Protein AF-A0A968MJL3-F1 (afdb_monomer)

Secondary structure (DSSP, 8-state):
-----S-----EES--SEEETTS-S-EE-EESSSS-EEESTTEETTEE-HHHH-SEEEEEEEEEE-SS-EEEEEEEEEEEPPPP--EEES--SS--TTSPPEE-EEESTTPEEESTTEETTEE-HHHH-SS----EEE---S-----------

Nearest PDB structures (foldseek):
  6d1p-assembly1_A  TM=4.052E-01  e=3.511E-01  Bacteroides uniformis str. 3978 T3 ii
  6d1p-assembly1_B  TM=4.017E-01  e=3.137E-01  Bacteroides uniformis str. 3978 T3 ii
  6fg9-assembly1_A  TM=3.501E-01  e=4.923E-01  Mus musculus
  5jtw-assembly1_A  TM=4.529E-01  e=4.687E+00  Homo sapiens
  6ffy-assembly1_A-2  TM=3.812E-01  e=2.987E+00  Mus musculus

Structure (mmCIF, N/CA/C/O backbone):
data_AF-A0A968MJL3-F1
#
_entry.id   AF-A0A968MJL3-F1
#
loop_
_atom_site.group_PDB
_atom_site.id
_atom_site.type_symbol
_atom_site.label_atom_id
_atom_site.label_alt_id
_atom_site.label_comp_id
_atom_site.label_asym_id
_atom_site.label_entity_id
_atom_site.label_seq_id
_atom_site.pdbx_PDB_ins_code
_atom_site.Cartn_x
_atom_site.Cartn_y
_atom_site.Cartn_z
_atom_site.occupancy
_atom_site.B_iso_or_equiv
_atom_site.auth_seq_id
_atom_site.auth_comp_id
_atom_site.auth_asym_id
_atom_site.auth_atom_id
_atom_site.pdbx_PDB_model_num
ATOM 1 N N . MET A 1 1 ? 18.983 13.596 -45.731 1.00 39.91 1 MET A N 1
ATOM 2 C CA . MET A 1 1 ? 19.876 13.773 -44.569 1.00 39.91 1 MET A CA 1
ATOM 3 C C . MET A 1 1 ? 18.990 14.261 -43.442 1.00 39.91 1 MET A C 1
ATOM 5 O O . MET A 1 1 ? 18.650 15.434 -43.415 1.00 39.91 1 MET A O 1
ATOM 9 N N . GLU A 1 2 ? 18.450 13.341 -42.647 1.00 46.31 2 GLU A N 1
ATOM 10 C CA . GLU A 1 2 ? 17.462 13.697 -41.628 1.00 46.31 2 GLU A CA 1
ATOM 11 C C . GLU A 1 2 ? 18.188 14.265 -40.410 1.00 46.31 2 GLU A C 1
ATOM 13 O O . GLU A 1 2 ? 19.115 13.656 -39.871 1.00 46.31 2 GLU A O 1
ATOM 18 N N . VAL A 1 3 ? 17.818 15.492 -40.059 1.00 37.88 3 VAL A N 1
ATOM 19 C CA . VAL A 1 3 ? 18.381 16.254 -38.951 1.00 37.88 3 VAL A CA 1
ATOM 20 C C . VAL A 1 3 ? 18.052 15.509 -37.659 1.00 37.88 3 VAL A C 1
ATOM 22 O O . VAL A 1 3 ? 16.910 15.517 -37.210 1.00 37.88 3 VAL A O 1
ATOM 25 N N . ARG A 1 4 ? 19.051 14.858 -37.051 1.00 50.56 4 ARG A N 1
ATOM 26 C CA . ARG A 1 4 ? 18.945 14.376 -35.670 1.00 50.56 4 ARG A CA 1
ATOM 27 C C . ARG A 1 4 ? 18.848 15.613 -34.777 1.00 50.56 4 ARG A C 1
ATOM 29 O O . ARG A 1 4 ? 19.846 16.303 -34.581 1.00 50.56 4 ARG A O 1
ATOM 36 N N . THR A 1 5 ? 17.657 15.933 -34.273 1.00 46.88 5 THR A N 1
ATOM 37 C CA . THR A 1 5 ? 17.513 16.971 -33.247 1.00 46.88 5 THR A CA 1
ATOM 38 C C . THR A 1 5 ? 18.359 16.575 -32.034 1.00 46.88 5 THR A C 1
ATOM 40 O O . THR A 1 5 ? 18.175 15.469 -31.515 1.00 46.88 5 THR A O 1
ATOM 43 N N . PRO A 1 6 ? 19.291 17.423 -31.569 1.00 55.12 6 PRO A N 1
ATOM 44 C CA . PRO A 1 6 ? 20.010 17.153 -30.340 1.00 55.12 6 PRO A CA 1
ATOM 45 C C . PRO A 1 6 ? 19.015 17.342 -29.194 1.00 55.12 6 PRO A C 1
ATOM 47 O O . PRO A 1 6 ? 18.289 18.333 -29.181 1.00 55.12 6 PRO A O 1
ATOM 50 N N . ASN A 1 7 ? 19.005 16.415 -28.236 1.00 48.69 7 ASN A N 1
ATOM 51 C CA . ASN A 1 7 ? 18.228 16.480 -26.994 1.00 48.69 7 ASN A CA 1
ATOM 52 C C . ASN A 1 7 ? 16.803 15.892 -27.023 1.00 48.69 7 ASN A C 1
ATOM 54 O O . ASN A 1 7 ? 15.852 16.527 -26.572 1.00 48.69 7 ASN A O 1
ATOM 58 N N . GLN A 1 8 ? 16.652 14.641 -27.465 1.00 53.59 8 GLN A N 1
ATOM 59 C CA . GLN A 1 8 ? 15.548 13.825 -26.957 1.00 53.59 8 GLN A CA 1
ATOM 60 C C . GLN A 1 8 ? 16.018 13.131 -25.676 1.00 53.59 8 GLN A C 1
ATOM 62 O O . GLN A 1 8 ? 16.690 12.102 -25.720 1.00 53.59 8 GLN A O 1
ATOM 67 N N . SER A 1 9 ? 15.729 13.747 -24.530 1.00 61.59 9 SER A N 1
ATOM 68 C CA . SER A 1 9 ? 16.021 13.175 -23.217 1.00 61.59 9 SER A CA 1
ATOM 69 C C . SER A 1 9 ? 15.324 11.825 -23.096 1.00 61.59 9 SER A C 1
ATOM 71 O O . SER A 1 9 ? 14.103 11.739 -23.212 1.00 61.59 9 SER A O 1
ATOM 73 N N . VAL A 1 10 ? 16.088 10.760 -22.871 1.00 66.81 10 VAL A N 1
ATOM 74 C CA . VAL A 1 10 ? 15.499 9.448 -22.608 1.00 66.81 10 VAL A CA 1
ATOM 75 C C . VAL A 1 10 ? 14.804 9.528 -21.248 1.00 66.81 10 VAL A C 1
ATOM 77 O O . VAL A 1 10 ? 15.448 9.788 -20.232 1.00 66.81 10 VAL A O 1
ATOM 80 N N . SER A 1 11 ? 13.489 9.328 -21.228 1.00 72.75 11 SER A N 1
ATOM 81 C CA . SER A 1 11 ? 12.661 9.259 -20.021 1.00 72.75 11 SER A CA 1
ATOM 82 C C . SER A 1 11 ? 11.962 7.906 -19.941 1.00 72.75 11 SER A C 1
ATOM 84 O O . SER A 1 11 ? 11.623 7.303 -20.960 1.00 72.75 11 SER A O 1
ATOM 86 N N . ILE A 1 12 ? 11.765 7.417 -18.715 1.00 80.50 12 ILE A N 1
ATOM 87 C CA . ILE A 1 12 ? 10.821 6.331 -18.436 1.00 80.50 12 ILE A CA 1
ATOM 88 C C . ILE A 1 12 ? 9.525 7.008 -18.005 1.00 80.50 12 ILE A C 1
ATOM 90 O O . ILE A 1 12 ? 9.498 7.613 -16.933 1.00 80.50 12 ILE A O 1
ATOM 94 N N . ASP A 1 13 ? 8.467 6.894 -18.797 1.00 81.81 13 ASP A N 1
ATOM 95 C CA . ASP A 1 13 ? 7.189 7.557 -18.545 1.00 81.81 13 ASP A CA 1
ATOM 96 C C . ASP A 1 13 ? 6.136 6.576 -18.017 1.00 81.81 13 ASP A C 1
ATOM 98 O O . ASP A 1 13 ? 6.221 5.365 -18.220 1.00 81.81 13 ASP A O 1
ATOM 102 N N . ASN A 1 14 ? 5.141 7.100 -17.290 1.00 79.69 14 ASN A N 1
ATOM 103 C CA . ASN A 1 14 ? 4.075 6.320 -16.637 1.00 79.69 14 ASN A CA 1
ATOM 104 C C . ASN A 1 14 ? 4.547 5.292 -15.590 1.00 79.69 14 ASN A C 1
ATOM 106 O O . ASN A 1 14 ? 3.801 4.386 -15.219 1.00 79.69 14 ASN A O 1
ATOM 110 N N . LEU A 1 15 ? 5.760 5.466 -15.058 1.00 84.25 15 LEU A N 1
ATOM 111 C CA . LEU A 1 15 ? 6.229 4.763 -13.868 1.00 84.25 15 LEU A CA 1
ATOM 112 C C . LEU A 1 15 ? 5.981 5.632 -12.628 1.00 84.25 15 LEU A C 1
ATOM 114 O O . LEU A 1 15 ? 6.585 6.698 -12.470 1.00 84.25 15 LEU A O 1
ATOM 118 N N . ALA A 1 16 ? 5.069 5.207 -11.756 1.00 83.56 16 ALA A N 1
ATOM 119 C CA . ALA A 1 16 ? 4.807 5.891 -10.496 1.00 83.56 16 ALA A CA 1
ATOM 120 C C . ALA A 1 16 ? 5.946 5.632 -9.499 1.00 83.56 16 ALA A C 1
ATOM 122 O O . ALA A 1 16 ? 6.583 4.580 -9.520 1.00 83.56 16 ALA A O 1
ATOM 123 N N . ALA A 1 17 ? 6.184 6.588 -8.599 1.00 84.50 17 ALA A N 1
ATOM 124 C CA . ALA A 1 17 ? 7.212 6.451 -7.567 1.00 84.50 17 ALA A CA 1
ATOM 125 C C . ALA A 1 17 ? 6.859 5.388 -6.509 1.00 84.50 17 ALA A C 1
ATOM 127 O O . ALA A 1 17 ? 7.758 4.856 -5.859 1.00 84.50 17 ALA A O 1
ATOM 128 N N . THR A 1 18 ? 5.568 5.067 -6.348 1.00 86.06 18 THR A N 1
ATOM 129 C CA . THR A 1 18 ? 5.080 4.161 -5.302 1.00 86.06 18 THR A CA 1
ATOM 130 C C . THR A 1 18 ? 3.962 3.256 -5.814 1.00 86.06 18 THR A C 1
ATOM 132 O O . THR A 1 18 ? 3.017 3.741 -6.436 1.00 86.06 18 THR A O 1
ATOM 135 N N . TYR A 1 19 ? 4.029 1.965 -5.476 1.00 88.00 19 TYR A N 1
ATOM 136 C CA . TYR A 1 19 ? 2.970 0.978 -5.713 1.00 88.00 19 TYR A CA 1
ATOM 137 C C . TYR A 1 19 ? 2.668 0.162 -4.458 1.00 88.00 19 TYR A C 1
ATOM 139 O O . TYR A 1 19 ? 3.563 -0.140 -3.674 1.00 88.00 19 TYR A O 1
ATOM 147 N N . CYS A 1 20 ? 1.416 -0.256 -4.292 1.00 86.88 20 CYS A N 1
ATOM 148 C CA . CYS A 1 20 ? 1.071 -1.293 -3.321 1.00 86.88 20 CYS A CA 1
ATOM 149 C C . CYS A 1 20 ? 1.498 -2.665 -3.857 1.00 86.88 20 CYS A C 1
ATOM 151 O O . CYS A 1 20 ? 1.355 -2.930 -5.049 1.00 86.88 20 CYS A O 1
ATOM 153 N N . ILE A 1 21 ? 1.937 -3.569 -2.981 1.00 86.06 21 ILE A N 1
ATOM 154 C CA . ILE A 1 21 ? 2.288 -4.949 -3.362 1.00 86.06 21 ILE A CA 1
ATOM 155 C C . ILE A 1 21 ? 1.115 -5.723 -3.991 1.00 86.06 21 ILE A C 1
ATOM 157 O O . ILE A 1 21 ? 1.332 -6.633 -4.784 1.00 86.06 21 ILE A O 1
ATOM 161 N N . SER A 1 22 ? -0.124 -5.340 -3.664 1.00 82.19 22 SER A N 1
ATOM 162 C CA . SER A 1 22 ? -1.362 -5.894 -4.227 1.00 82.19 22 SER A CA 1
ATOM 163 C C . SER A 1 22 ? -1.907 -5.113 -5.428 1.00 82.19 22 SER A C 1
ATOM 165 O O . SER A 1 22 ? -3.017 -5.392 -5.881 1.00 82.19 22 SER A O 1
ATOM 167 N N . ALA A 1 23 ? -1.182 -4.108 -5.929 1.00 80.06 23 ALA A N 1
ATOM 168 C CA . ALA A 1 23 ? -1.622 -3.370 -7.106 1.00 80.06 23 ALA A CA 1
ATOM 169 C C . ALA A 1 23 ? -1.619 -4.289 -8.345 1.00 80.06 23 ALA A C 1
ATOM 171 O O . ALA A 1 23 ? -0.764 -5.172 -8.454 1.00 80.06 23 ALA A O 1
ATOM 172 N N . PRO A 1 24 ? -2.560 -4.099 -9.286 1.00 73.19 24 PRO A N 1
ATOM 173 C CA . PRO A 1 24 ? -2.632 -4.924 -10.485 1.00 73.19 24 PRO A CA 1
ATOM 174 C C . PRO A 1 24 ? -1.329 -4.844 -11.295 1.00 73.19 24 PRO A C 1
ATOM 176 O O . PRO A 1 24 ? -0.770 -3.769 -11.506 1.00 73.19 24 PRO A O 1
ATOM 179 N N . ALA A 1 25 ? -0.874 -6.005 -11.774 1.00 59.78 25 ALA A N 1
ATOM 180 C CA . ALA A 1 25 ? 0.455 -6.263 -12.344 1.00 59.78 25 ALA A CA 1
ATOM 181 C C . ALA A 1 25 ? 0.781 -5.558 -13.679 1.00 59.78 25 ALA A C 1
ATOM 183 O O . ALA A 1 25 ? 1.841 -5.788 -14.260 1.00 59.78 25 ALA A O 1
ATOM 184 N N . PHE A 1 26 ? -0.125 -4.731 -14.203 1.00 61.75 26 PHE A N 1
ATOM 185 C CA . PHE A 1 26 ? -0.056 -4.229 -15.573 1.00 61.75 26 PHE A CA 1
ATOM 186 C C . PHE A 1 26 ? -0.088 -2.711 -15.619 1.00 61.75 26 PHE A C 1
ATOM 188 O O . PHE A 1 26 ? -0.993 -2.104 -16.188 1.00 61.75 26 PHE A O 1
ATOM 195 N N . VAL A 1 27 ? 0.944 -2.085 -15.065 1.00 63.19 27 VAL A N 1
ATOM 196 C CA . VAL A 1 27 ? 1.235 -0.702 -15.434 1.00 63.19 27 VAL A CA 1
ATOM 197 C C . VAL A 1 27 ? 2.072 -0.737 -16.699 1.00 63.19 27 VAL A C 1
ATOM 199 O O . VAL A 1 27 ? 3.192 -1.245 -16.694 1.00 63.19 27 VAL A O 1
ATOM 202 N N . ARG A 1 28 ? 1.490 -0.254 -17.797 1.00 67.25 28 ARG A N 1
ATOM 203 C CA . ARG A 1 28 ? 2.171 -0.139 -19.084 1.00 67.25 28 ARG A CA 1
ATOM 204 C C . ARG A 1 28 ? 2.989 1.145 -19.072 1.00 67.25 28 ARG A C 1
ATOM 206 O O . ARG A 1 28 ? 2.432 2.236 -19.176 1.00 67.25 28 ARG A O 1
ATOM 213 N N . TYR A 1 29 ? 4.296 1.010 -18.925 1.00 70.31 29 TYR A N 1
ATOM 214 C CA . TYR A 1 29 ? 5.225 2.118 -19.118 1.00 70.31 29 TYR A CA 1
ATOM 215 C C . TYR A 1 29 ? 5.814 2.057 -20.522 1.00 70.31 29 TYR A C 1
ATOM 217 O O . TYR A 1 29 ? 5.711 1.059 -21.238 1.00 70.31 29 TYR A O 1
ATOM 225 N N . TRP A 1 30 ? 6.395 3.169 -20.938 1.00 69.44 30 TRP A N 1
ATOM 226 C CA . TRP A 1 30 ? 7.065 3.297 -22.220 1.00 69.44 30 TRP A CA 1
ATOM 227 C C . TRP A 1 30 ? 8.259 4.231 -22.052 1.00 69.44 30 TRP A C 1
ATOM 229 O O . TRP A 1 30 ? 8.347 4.980 -21.075 1.00 69.44 30 TRP A O 1
ATOM 239 N N . ALA A 1 31 ? 9.211 4.122 -22.969 1.00 70.00 31 ALA A N 1
ATOM 240 C CA . ALA A 1 31 ? 10.350 5.017 -23.040 1.00 70.00 31 ALA A CA 1
ATOM 241 C C . ALA A 1 31 ? 10.185 5.943 -24.241 1.00 70.00 31 ALA A C 1
ATOM 243 O O . ALA A 1 31 ? 9.655 5.529 -25.274 1.00 70.00 31 ALA A O 1
ATOM 244 N N . ALA A 1 32 ? 10.685 7.171 -24.120 1.00 66.94 32 ALA A N 1
ATOM 245 C CA . ALA A 1 32 ? 10.642 8.153 -25.203 1.00 66.94 32 ALA A CA 1
ATOM 246 C C . ALA A 1 32 ? 11.382 7.700 -26.482 1.00 66.94 32 ALA A C 1
ATOM 248 O O . ALA A 1 32 ? 11.080 8.194 -27.566 1.00 66.94 32 ALA A O 1
ATOM 249 N N . LEU A 1 33 ? 12.326 6.757 -26.364 1.00 71.50 33 LEU A N 1
ATOM 250 C CA . LEU A 1 33 ? 12.994 6.100 -27.490 1.00 71.50 33 LEU A CA 1
ATOM 251 C C . LEU A 1 33 ? 12.411 4.697 -27.698 1.00 71.50 33 LEU A C 1
ATOM 253 O O . LEU A 1 33 ? 12.254 3.954 -26.734 1.00 71.50 33 LEU A O 1
ATOM 257 N N . ALA A 1 34 ? 12.121 4.315 -28.942 1.00 69.25 34 ALA A N 1
ATOM 258 C CA . ALA A 1 34 ? 11.685 2.960 -29.280 1.00 69.25 34 ALA A CA 1
ATOM 259 C C . ALA A 1 34 ? 12.895 2.034 -29.495 1.00 69.25 34 ALA A C 1
ATOM 261 O O . ALA A 1 34 ? 13.887 2.460 -30.073 1.00 69.25 34 ALA A O 1
ATOM 262 N N . GLY A 1 35 ? 12.800 0.767 -29.076 1.00 74.12 35 GLY A N 1
ATOM 263 C CA . GLY A 1 35 ? 13.810 -0.268 -29.361 1.00 74.12 35 GLY A CA 1
ATOM 264 C C . GLY A 1 35 ? 14.745 -0.635 -28.205 1.00 74.12 35 GLY A C 1
ATOM 265 O O . GLY A 1 35 ? 15.509 -1.585 -28.336 1.00 74.12 35 GLY A O 1
ATOM 266 N N . GLY A 1 36 ? 14.679 0.061 -27.068 1.00 82.31 36 GLY A N 1
ATOM 267 C CA . GLY A 1 36 ? 15.420 -0.328 -25.869 1.00 82.31 36 GLY A CA 1
ATOM 268 C C . GLY A 1 36 ? 14.659 -1.322 -24.998 1.00 82.31 36 GLY A C 1
ATOM 269 O O . GLY A 1 36 ? 13.485 -1.624 -25.225 1.00 82.31 36 GLY A O 1
ATOM 270 N N . THR A 1 37 ? 15.340 -1.830 -23.978 1.00 86.62 37 THR A N 1
ATOM 271 C CA . THR A 1 37 ? 14.832 -2.871 -23.085 1.00 86.62 37 THR A CA 1
ATOM 272 C C . THR A 1 37 ? 14.742 -2.372 -21.650 1.00 86.62 37 THR A C 1
ATOM 274 O O . THR A 1 37 ? 15.615 -1.655 -21.155 1.00 86.62 37 THR A O 1
ATOM 277 N N . PHE A 1 38 ? 13.663 -2.756 -20.968 1.00 89.69 38 PHE A N 1
ATOM 278 C CA . PHE A 1 38 ? 13.508 -2.525 -19.539 1.00 89.69 38 PHE A CA 1
ATOM 279 C C . PHE A 1 38 ? 14.045 -3.708 -18.738 1.00 89.69 38 PHE A C 1
ATOM 281 O O . PHE A 1 38 ? 13.866 -4.866 -19.111 1.00 89.69 38 PHE A O 1
ATOM 288 N N . SER A 1 39 ? 14.682 -3.416 -17.607 1.00 90.31 39 SER A N 1
ATOM 289 C CA . SER A 1 39 ? 15.182 -4.420 -16.672 1.00 90.31 39 SER A CA 1
ATOM 290 C C . SER A 1 39 ? 15.028 -3.964 -15.222 1.00 90.31 39 SER A C 1
ATOM 292 O O . SER A 1 39 ? 15.002 -2.771 -14.917 1.00 90.31 39 SER A O 1
ATOM 294 N N . GLY A 1 40 ? 14.916 -4.927 -14.310 1.00 91.12 40 GLY A N 1
ATOM 295 C CA . GLY A 1 40 ? 14.780 -4.682 -12.877 1.00 91.12 40 GLY A CA 1
ATOM 296 C C . GLY A 1 40 ? 13.840 -5.683 -12.199 1.00 91.12 40 GLY A C 1
ATOM 297 O O . GLY A 1 40 ? 13.185 -6.476 -12.880 1.00 91.12 40 GLY A O 1
ATOM 298 N N . PRO A 1 41 ? 13.761 -5.665 -10.859 1.00 92.50 41 PRO A N 1
ATOM 299 C CA . PRO A 1 41 ? 12.812 -6.490 -10.116 1.00 92.50 41 PRO A CA 1
ATOM 300 C C . PRO A 1 41 ? 11.374 -6.235 -10.579 1.00 92.50 41 PRO 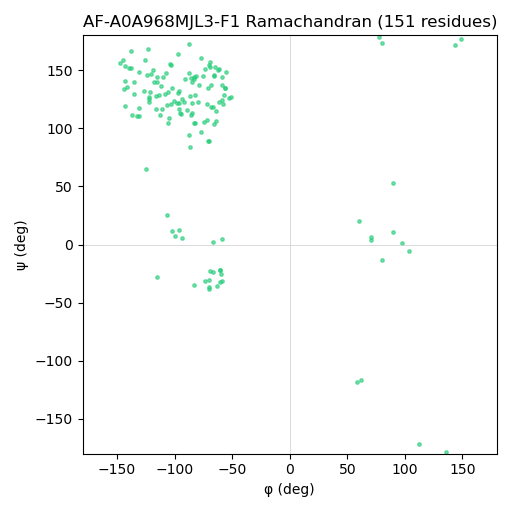A C 1
ATOM 302 O O . PRO A 1 41 ? 10.975 -5.088 -10.761 1.00 92.50 41 PRO A O 1
ATOM 305 N N . GLY A 1 42 ? 10.598 -7.299 -10.793 1.00 88.75 42 GLY A N 1
ATOM 306 C CA . GLY A 1 42 ? 9.199 -7.204 -11.227 1.00 88.75 42 GLY A CA 1
ATOM 307 C C . GLY A 1 42 ? 8.972 -6.729 -12.665 1.00 88.75 42 GLY A C 1
ATOM 308 O O . GLY A 1 42 ? 7.819 -6.582 -13.059 1.00 88.75 42 GLY A O 1
ATOM 309 N N . VAL A 1 43 ? 10.019 -6.504 -13.464 1.00 90.56 43 VAL A N 1
ATOM 310 C CA . VAL A 1 43 ? 9.894 -6.108 -14.875 1.00 90.56 43 VAL A CA 1
ATOM 311 C C . VAL A 1 43 ? 9.667 -7.329 -15.762 1.00 90.56 43 VAL A C 1
ATOM 313 O O . VAL A 1 43 ? 10.437 -8.284 -15.726 1.00 90.56 43 VAL A O 1
ATOM 316 N N . SER A 1 44 ? 8.631 -7.281 -16.598 1.00 88.62 44 SER A N 1
ATOM 317 C CA . SER A 1 44 ? 8.393 -8.244 -17.674 1.00 88.62 44 SER A CA 1
ATOM 318 C C . SER A 1 44 ? 7.956 -7.488 -18.927 1.00 88.62 44 SER A C 1
ATOM 320 O O . SER A 1 44 ? 6.892 -6.870 -18.944 1.00 88.62 44 SER A O 1
ATOM 322 N N . GLY A 1 45 ? 8.803 -7.470 -19.961 1.00 85.12 45 GLY A N 1
ATOM 323 C CA . GLY A 1 45 ? 8.586 -6.638 -21.147 1.00 85.12 45 GLY A CA 1
ATOM 324 C C . GLY A 1 45 ? 8.489 -5.153 -20.782 1.00 85.12 45 GLY A C 1
ATOM 325 O O . GLY A 1 45 ? 9.424 -4.591 -20.221 1.00 85.12 45 GLY A O 1
ATOM 326 N N . ASN A 1 46 ? 7.332 -4.544 -21.059 1.00 83.50 46 ASN A N 1
ATOM 327 C CA . ASN A 1 46 ? 7.032 -3.141 -20.739 1.00 83.50 46 ASN A CA 1
ATOM 328 C C . ASN A 1 46 ? 6.054 -3.014 -19.553 1.00 83.50 46 ASN A C 1
ATOM 330 O O . ASN A 1 46 ? 5.292 -2.048 -19.455 1.00 83.50 46 ASN A O 1
ATOM 334 N N . ASN A 1 47 ? 6.025 -4.028 -18.684 1.00 85.62 47 ASN A N 1
ATOM 335 C CA . ASN A 1 47 ? 5.119 -4.131 -17.546 1.00 85.62 47 ASN A CA 1
ATOM 336 C C . ASN A 1 47 ? 5.894 -4.319 -16.239 1.00 85.62 47 ASN A C 1
ATOM 338 O O . ASN A 1 47 ? 6.963 -4.929 -16.211 1.00 85.62 47 ASN A O 1
ATOM 342 N N . PHE A 1 48 ? 5.376 -3.758 -15.148 1.00 88.94 48 PHE A N 1
ATOM 343 C CA . PHE A 1 48 ? 5.982 -3.833 -13.819 1.00 88.94 48 PHE A CA 1
ATOM 344 C C . PHE A 1 48 ? 4.951 -4.457 -12.907 1.00 88.94 48 PHE A C 1
ATOM 346 O O . PHE A 1 48 ? 3.841 -3.941 -12.773 1.00 88.94 48 PHE A O 1
ATOM 353 N N . ASN A 1 49 ? 5.344 -5.565 -12.296 1.00 90.31 49 ASN A N 1
ATOM 354 C CA . ASN A 1 49 ? 4.559 -6.289 -11.330 1.00 90.31 49 ASN A CA 1
ATOM 355 C C . ASN A 1 49 ? 5.136 -6.050 -9.920 1.00 90.31 49 ASN A C 1
ATOM 357 O O . ASN A 1 49 ? 6.157 -6.653 -9.566 1.00 90.31 49 ASN A O 1
ATOM 361 N N . PRO A 1 50 ? 4.472 -5.217 -9.092 1.00 90.06 50 PRO A N 1
ATOM 362 C CA . PRO A 1 50 ? 4.898 -4.943 -7.722 1.00 90.06 50 PRO A CA 1
ATOM 363 C C . PRO A 1 50 ? 4.978 -6.203 -6.852 1.00 90.06 50 PRO A C 1
ATOM 365 O O . PRO A 1 50 ? 5.835 -6.283 -5.974 1.00 90.06 50 PRO A O 1
ATOM 368 N N . SER A 1 51 ? 4.124 -7.205 -7.103 1.00 89.25 51 SER A N 1
ATOM 369 C CA . SER A 1 51 ? 4.115 -8.446 -6.322 1.00 89.25 51 SER A CA 1
ATOM 370 C C . SER A 1 51 ? 5.354 -9.303 -6.583 1.00 89.25 51 SER A C 1
ATOM 372 O O . SER A 1 51 ? 5.806 -10.009 -5.689 1.00 89.25 51 SER A O 1
ATOM 374 N N . VAL A 1 52 ? 5.911 -9.231 -7.797 1.00 91.00 52 VAL A N 1
ATOM 375 C CA . VAL A 1 52 ? 7.146 -9.935 -8.181 1.00 91.00 52 VAL A CA 1
ATOM 376 C C . VAL A 1 52 ? 8.382 -9.149 -7.747 1.00 91.00 52 VAL A C 1
ATOM 378 O O . VAL A 1 52 ? 9.375 -9.754 -7.358 1.00 91.00 52 VAL A O 1
ATOM 381 N N . ALA A 1 53 ? 8.330 -7.813 -7.779 1.00 90.44 53 ALA A N 1
ATOM 382 C CA . ALA A 1 53 ? 9.407 -6.975 -7.252 1.00 90.44 53 ALA A CA 1
ATOM 383 C C . ALA A 1 53 ? 9.592 -7.160 -5.733 1.00 90.44 53 ALA A C 1
ATOM 385 O O . ALA A 1 53 ? 10.719 -7.151 -5.245 1.00 90.44 53 ALA A O 1
ATOM 386 N N . GLY A 1 54 ? 8.497 -7.374 -4.993 1.00 89.06 54 GLY A N 1
ATOM 387 C CA . GLY A 1 54 ? 8.511 -7.527 -3.537 1.00 89.06 54 GLY A CA 1
ATOM 388 C C . GLY A 1 54 ? 8.590 -6.185 -2.804 1.00 89.06 54 GLY A C 1
ATOM 389 O O . GLY A 1 54 ? 8.738 -5.138 -3.425 1.00 89.06 54 GLY A O 1
ATOM 390 N N . LEU A 1 55 ? 8.465 -6.196 -1.473 1.00 89.12 55 LEU A N 1
ATOM 391 C CA . LEU A 1 55 ? 8.475 -4.972 -0.659 1.00 89.12 55 LEU A CA 1
ATOM 392 C C . LEU A 1 55 ? 9.834 -4.261 -0.694 1.00 89.12 55 LEU A C 1
ATOM 394 O O . LEU A 1 55 ? 10.879 -4.906 -0.682 1.00 89.12 55 LEU A O 1
ATOM 398 N N . GLY A 1 56 ? 9.804 -2.930 -0.652 1.00 89.38 56 GLY A N 1
ATOM 399 C CA . GLY A 1 56 ? 10.998 -2.089 -0.597 1.00 89.38 56 GLY A CA 1
ATOM 400 C C . GLY A 1 56 ? 11.224 -1.269 -1.863 1.00 89.38 56 GLY A C 1
ATOM 401 O O . GLY A 1 56 ? 10.360 -1.172 -2.734 1.00 89.38 56 GLY A O 1
ATOM 402 N N . THR A 1 57 ? 12.387 -0.626 -1.931 1.00 91.69 57 THR A N 1
ATOM 403 C CA . THR A 1 57 ? 12.759 0.253 -3.043 1.00 91.69 57 THR A CA 1
ATOM 404 C C . THR A 1 57 ? 13.550 -0.518 -4.090 1.00 91.69 57 THR A C 1
ATOM 406 O O . THR A 1 57 ? 14.596 -1.091 -3.793 1.00 91.69 57 THR A O 1
ATOM 409 N N . HIS A 1 58 ? 13.081 -0.464 -5.332 1.00 92.00 58 HIS A N 1
ATOM 410 C CA . HIS A 1 58 ? 13.660 -1.131 -6.492 1.00 92.00 58 HIS A CA 1
ATOM 411 C C . HIS A 1 58 ? 14.088 -0.116 -7.542 1.00 92.00 58 HIS A C 1
ATOM 413 O O . HIS A 1 58 ? 13.497 0.955 -7.674 1.00 92.00 58 HIS A O 1
ATOM 419 N N . ILE A 1 59 ? 15.120 -0.462 -8.308 1.00 92.50 59 ILE A N 1
ATOM 420 C CA . ILE A 1 59 ? 15.607 0.359 -9.416 1.00 92.50 59 ILE A CA 1
ATOM 421 C C . ILE A 1 59 ? 15.206 -0.314 -10.723 1.00 92.50 59 ILE A C 1
ATOM 423 O O . ILE A 1 59 ? 15.629 -1.437 -11.003 1.00 92.50 59 ILE A O 1
ATOM 427 N N . ILE A 1 60 ? 14.430 0.406 -11.527 1.00 90.62 60 ILE A N 1
ATOM 428 C CA . ILE A 1 60 ? 14.055 0.026 -12.886 1.00 90.62 60 ILE A CA 1
ATOM 429 C C . ILE A 1 60 ? 15.001 0.732 -13.846 1.00 90.62 60 ILE A C 1
ATOM 431 O O . ILE A 1 60 ? 15.223 1.936 -13.723 1.00 90.62 60 ILE A O 1
ATOM 435 N N . ARG A 1 61 ? 15.579 -0.016 -14.783 1.00 90.56 61 ARG A N 1
ATOM 436 C CA . ARG A 1 61 ? 16.525 0.482 -15.784 1.00 90.56 61 ARG A CA 1
ATOM 437 C C . ARG A 1 61 ? 15.931 0.347 -17.176 1.00 90.56 61 ARG A C 1
ATOM 439 O O . ARG A 1 61 ? 15.252 -0.634 -17.462 1.00 90.56 61 ARG A O 1
ATOM 446 N N . TYR A 1 62 ? 16.226 1.31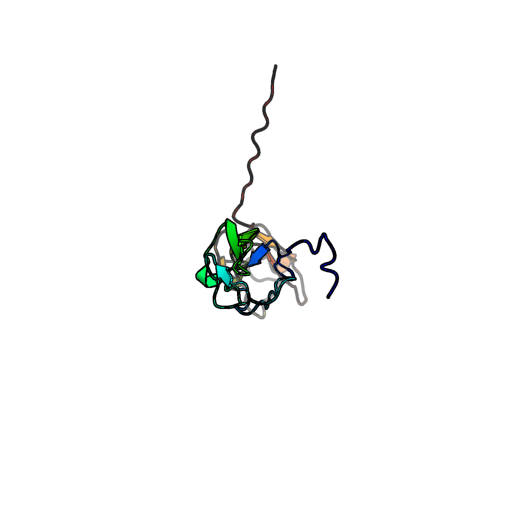3 -18.029 1.00 88.19 62 TYR A N 1
ATOM 447 C CA . TYR A 1 62 ? 15.959 1.256 -19.457 1.00 88.19 62 TYR A CA 1
ATOM 448 C C . TYR A 1 62 ? 17.272 1.446 -20.206 1.00 88.19 62 TYR A C 1
ATOM 450 O O . TYR A 1 62 ? 17.983 2.420 -19.947 1.00 88.19 62 TYR A O 1
ATOM 458 N N . THR A 1 63 ? 17.580 0.524 -21.113 1.00 87.75 63 THR A N 1
ATOM 459 C CA . THR A 1 63 ? 18.805 0.537 -21.915 1.00 87.75 63 THR A CA 1
ATOM 460 C C . THR A 1 63 ? 18.446 0.554 -23.392 1.00 87.75 63 THR A C 1
ATOM 462 O O . THR A 1 63 ? 17.713 -0.308 -23.867 1.00 87.75 63 THR A O 1
ATOM 465 N N . TYR A 1 64 ? 18.970 1.536 -24.115 1.00 86.44 64 TYR A N 1
ATOM 466 C CA . TYR A 1 64 ? 18.810 1.698 -25.554 1.00 86.44 64 TYR A CA 1
ATOM 467 C C . TYR A 1 64 ? 20.185 1.701 -26.218 1.00 86.44 64 TYR A C 1
ATOM 469 O O . TYR A 1 64 ? 21.075 2.423 -25.770 1.00 86.44 64 TYR A O 1
ATOM 477 N N . ASP A 1 65 ? 20.343 0.902 -27.269 1.00 86.00 65 ASP A N 1
ATOM 478 C CA . ASP A 1 65 ? 21.567 0.795 -28.059 1.00 86.00 65 ASP A CA 1
ATOM 479 C C . ASP A 1 65 ? 21.206 0.918 -29.545 1.00 86.00 65 ASP A C 1
ATOM 481 O O . ASP A 1 65 ? 20.444 0.101 -30.064 1.00 86.00 65 ASP A O 1
ATOM 485 N N . ASP A 1 66 ? 21.712 1.956 -30.217 1.00 81.12 66 ASP A N 1
ATOM 486 C CA . ASP A 1 66 ? 21.541 2.151 -31.666 1.00 81.12 66 ASP A CA 1
ATOM 487 C C . ASP A 1 66 ? 22.733 1.626 -32.491 1.00 81.12 66 ASP A C 1
ATOM 489 O O . ASP A 1 66 ? 22.859 1.942 -33.676 1.00 81.12 66 ASP A O 1
ATOM 493 N N . GLY A 1 67 ? 23.624 0.851 -31.862 1.00 81.31 67 GLY A N 1
ATOM 494 C CA . GLY A 1 67 ? 24.872 0.346 -32.433 1.00 81.31 67 GLY A CA 1
ATOM 495 C C . GLY A 1 67 ? 26.010 1.370 -32.437 1.00 81.31 67 GLY A C 1
ATOM 496 O O . GLY A 1 67 ? 27.164 0.992 -32.625 1.00 81.31 67 GLY A O 1
ATOM 497 N N . ASN A 1 68 ? 25.711 2.652 -32.204 1.00 79.19 68 ASN A N 1
ATOM 498 C CA . ASN A 1 68 ? 26.701 3.727 -32.114 1.00 79.19 68 ASN A CA 1
ATOM 499 C C . ASN A 1 68 ? 26.751 4.354 -30.714 1.00 79.19 68 ASN A C 1
ATOM 501 O O . ASN A 1 68 ? 27.788 4.880 -3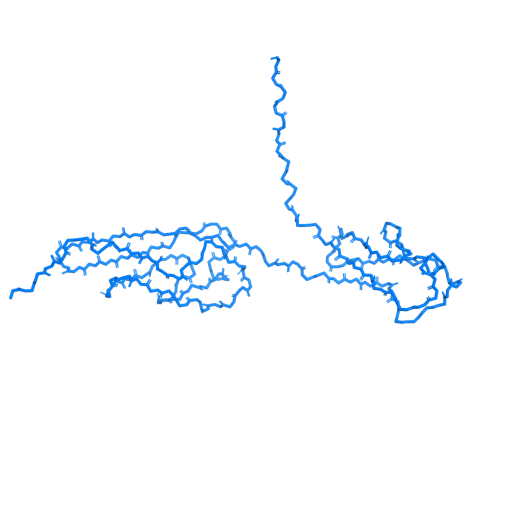0.311 1.00 79.19 68 ASN A O 1
ATOM 505 N N . CYS A 1 69 ? 25.642 4.327 -29.974 1.00 80.00 69 CYS A N 1
ATOM 506 C CA . CYS A 1 69 ? 25.517 4.938 -28.663 1.00 80.00 69 CYS A CA 1
ATOM 507 C C . CYS A 1 69 ? 24.651 4.088 -27.728 1.00 80.00 69 CYS A C 1
ATOM 509 O O . CYS A 1 69 ? 23.454 3.900 -27.954 1.00 80.00 69 CYS A O 1
ATOM 511 N N . LEU A 1 70 ? 25.259 3.650 -26.624 1.00 85.50 70 LEU A N 1
ATOM 512 C CA . LEU A 1 70 ? 24.565 2.993 -25.524 1.00 85.50 70 LEU A CA 1
ATOM 513 C C . LEU A 1 70 ? 24.083 4.041 -24.517 1.00 85.50 70 LEU A C 1
ATOM 515 O O . LEU A 1 70 ? 24.884 4.700 -23.854 1.00 85.50 70 LEU A O 1
ATOM 519 N N . THR A 1 71 ? 22.769 4.158 -24.356 1.00 84.81 71 THR A N 1
ATOM 520 C CA . THR A 1 71 ? 22.140 5.030 -23.360 1.00 84.81 71 THR A CA 1
ATOM 521 C C . THR A 1 71 ? 21.426 4.196 -22.310 1.00 84.81 71 THR A C 1
ATOM 523 O O . THR A 1 71 ? 20.616 3.331 -22.635 1.00 84.81 71 THR A O 1
ATOM 526 N N . THR A 1 72 ? 21.698 4.464 -21.033 1.00 87.56 72 THR A N 1
ATOM 527 C CA . THR A 1 72 ? 20.99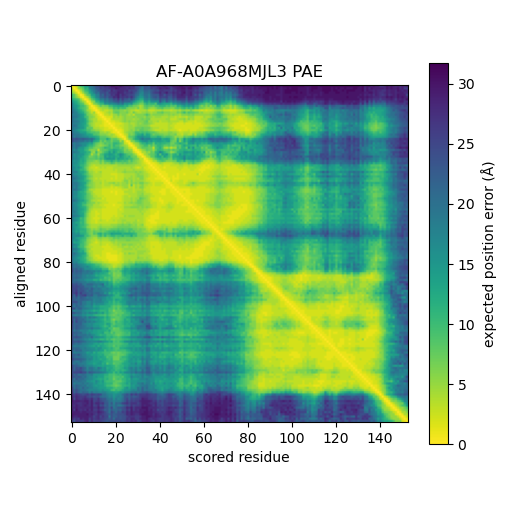0 3.830 -19.915 1.00 87.56 72 THR A CA 1
ATOM 528 C C . THR A 1 72 ? 20.437 4.886 -18.972 1.00 87.56 72 THR A C 1
ATOM 530 O O . THR A 1 72 ? 21.159 5.784 -18.548 1.00 87.56 72 THR A O 1
ATOM 533 N N . ILE A 1 73 ? 19.165 4.743 -18.609 1.00 88.12 73 ILE A N 1
ATOM 534 C CA . ILE A 1 73 ? 18.502 5.558 -17.588 1.00 88.12 73 ILE A CA 1
ATOM 535 C C . ILE A 1 73 ? 17.880 4.666 -16.525 1.00 88.12 73 ILE A C 1
ATOM 537 O O . ILE A 1 73 ? 17.599 3.489 -16.760 1.00 88.12 73 ILE A O 1
ATOM 541 N N . SER A 1 74 ? 17.644 5.227 -15.345 1.00 89.56 74 SER A N 1
ATOM 542 C CA . SER A 1 74 ? 17.030 4.504 -14.241 1.00 89.56 74 SER A CA 1
ATOM 543 C C . SER A 1 74 ? 15.988 5.343 -13.513 1.00 89.56 74 SER A C 1
ATOM 545 O O . SER A 1 74 ? 16.052 6.571 -13.482 1.00 89.56 74 SER A O 1
ATOM 547 N N . ARG A 1 75 ? 15.009 4.662 -12.917 1.00 88.19 75 ARG A N 1
ATOM 548 C CA . ARG A 1 75 ? 14.025 5.245 -12.004 1.00 88.19 75 ARG A CA 1
ATOM 549 C C . ARG A 1 75 ? 13.854 4.352 -10.785 1.00 88.19 75 ARG A C 1
ATOM 551 O O . ARG A 1 75 ? 13.830 3.128 -10.900 1.00 88.19 75 ARG A O 1
ATOM 558 N N . SER A 1 76 ? 13.733 4.976 -9.619 1.00 90.00 76 SER A N 1
ATOM 559 C CA . SER A 1 76 ? 13.390 4.284 -8.381 1.00 90.00 76 SER A CA 1
ATOM 560 C C . SER A 1 76 ? 11.878 4.104 -8.259 1.00 90.00 76 SER A C 1
ATOM 562 O O . SER A 1 76 ? 11.094 4.979 -8.634 1.00 90.00 76 SER A O 1
ATOM 564 N N . VAL A 1 77 ? 11.484 2.955 -7.719 1.00 90.38 77 VAL A N 1
ATOM 565 C CA . VAL A 1 77 ? 10.099 2.589 -7.431 1.00 90.38 77 VAL A CA 1
ATOM 566 C C . VAL A 1 77 ? 10.042 1.968 -6.048 1.00 90.38 77 VAL A C 1
ATOM 568 O O . VAL A 1 77 ? 10.791 1.042 -5.755 1.00 90.38 77 VAL A O 1
ATOM 571 N N . THR A 1 78 ? 9.133 2.441 -5.207 1.00 91.06 78 THR A N 1
ATOM 572 C CA . THR A 1 78 ? 8.921 1.891 -3.868 1.00 91.06 78 THR A CA 1
ATOM 573 C C . THR A 1 78 ? 7.670 1.024 -3.855 1.00 91.06 78 THR A C 1
ATOM 575 O O . THR A 1 78 ? 6.569 1.500 -4.133 1.00 91.06 78 THR A O 1
ATOM 578 N N . VAL A 1 79 ? 7.818 -0.248 -3.499 1.00 89.81 79 VAL A N 1
ATOM 579 C CA . VAL A 1 79 ? 6.694 -1.157 -3.270 1.00 89.81 79 VAL A CA 1
ATOM 580 C C . VAL A 1 79 ? 6.389 -1.193 -1.779 1.00 89.81 79 VAL A C 1
ATOM 582 O O . VAL A 1 79 ? 7.214 -1.611 -0.963 1.00 89.81 79 VAL A O 1
ATOM 585 N N . VAL A 1 80 ? 5.190 -0.746 -1.424 1.00 87.62 80 VAL A N 1
ATOM 586 C CA . VAL A 1 80 ? 4.714 -0.689 -0.043 1.00 87.62 80 VAL A CA 1
ATOM 587 C C . VAL A 1 80 ? 3.738 -1.828 0.256 1.00 87.62 80 VAL A C 1
ATOM 589 O O . VAL A 1 80 ? 3.073 -2.332 -0.658 1.00 87.62 80 VAL A O 1
ATOM 592 N N . PRO A 1 81 ? 3.617 -2.243 1.531 1.00 83.50 81 PRO A N 1
ATOM 593 C CA . PRO A 1 81 ? 2.602 -3.203 1.938 1.00 83.50 81 PRO A CA 1
ATOM 594 C C . PRO A 1 81 ? 1.201 -2.738 1.547 1.00 83.50 81 PRO A C 1
ATOM 596 O O . PRO A 1 81 ? 0.905 -1.540 1.533 1.00 83.50 81 PRO A O 1
ATOM 599 N N . ALA A 1 82 ? 0.329 -3.698 1.251 1.00 79.19 82 ALA A N 1
ATOM 600 C CA . ALA A 1 82 ? -1.084 -3.413 1.070 1.00 79.19 82 ALA A CA 1
ATOM 601 C C . ALA A 1 82 ? -1.668 -2.856 2.382 1.00 79.19 82 ALA A C 1
ATOM 603 O O . ALA A 1 82 ? -1.196 -3.227 3.464 1.00 79.19 82 ALA A O 1
ATOM 604 N N . PRO A 1 83 ? -2.701 -1.996 2.317 1.00 71.50 83 PRO A N 1
ATOM 605 C CA . PRO A 1 83 ? -3.497 -1.692 3.496 1.00 71.50 83 PRO A CA 1
ATOM 606 C C . PRO A 1 83 ? -3.970 -3.010 4.113 1.00 71.50 83 PRO A C 1
ATOM 608 O O . PRO A 1 83 ? -4.539 -3.849 3.413 1.00 71.50 83 PRO A O 1
ATOM 611 N N . LEU A 1 84 ? -3.704 -3.212 5.404 1.00 68.19 84 LEU A N 1
ATOM 612 C CA . LEU A 1 84 ? -4.234 -4.369 6.115 1.00 68.19 84 LEU A CA 1
ATOM 613 C C . LEU A 1 84 ? -5.761 -4.269 6.079 1.00 68.19 84 LEU A C 1
ATOM 615 O O . LEU A 1 84 ? -6.323 -3.263 6.514 1.00 68.19 84 LEU A O 1
ATOM 619 N N . ALA A 1 85 ? -6.425 -5.290 5.538 1.00 67.69 85 ALA A N 1
ATOM 620 C CA . ALA A 1 85 ? -7.872 -5.391 5.638 1.00 67.69 85 ALA A CA 1
ATOM 621 C C . ALA A 1 85 ? -8.223 -5.544 7.122 1.00 67.69 85 ALA A C 1
ATOM 623 O O . ALA A 1 85 ? -7.830 -6.522 7.756 1.00 67.69 85 ALA A O 1
ATOM 624 N N . ALA A 1 86 ? -8.907 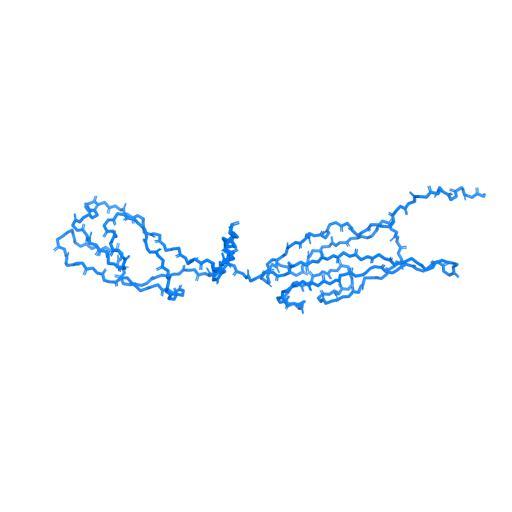-4.546 7.676 1.00 78.19 86 ALA A N 1
ATOM 625 C CA . ALA A 1 86 ? -9.326 -4.546 9.065 1.00 78.19 86 ALA A CA 1
ATOM 626 C C . ALA A 1 86 ? -10.769 -5.040 9.164 1.00 78.19 86 ALA A C 1
ATOM 628 O O . ALA A 1 86 ? -11.650 -4.597 8.429 1.00 78.19 86 ALA A O 1
ATOM 629 N N . SER A 1 87 ? -11.004 -5.958 10.086 1.00 82.44 87 SER A N 1
ATOM 630 C CA . SER A 1 87 ? -12.316 -6.487 10.444 1.00 82.44 87 SER A CA 1
ATOM 631 C C . SER A 1 87 ? -12.393 -6.612 11.960 1.00 82.44 87 SER A C 1
ATOM 633 O O . SER A 1 87 ? -11.378 -6.506 12.648 1.00 82.44 87 SER A O 1
ATOM 635 N N . PHE A 1 88 ? -13.585 -6.810 12.505 1.00 87.12 88 PHE A N 1
ATOM 636 C CA . PHE A 1 88 ? -13.742 -7.082 13.925 1.00 87.12 88 PHE A CA 1
ATOM 637 C C . PHE A 1 88 ? -14.930 -7.998 14.184 1.00 87.12 88 PHE A C 1
ATOM 639 O O . PHE A 1 88 ? -15.858 -8.084 13.382 1.00 87.12 88 PHE A O 1
ATOM 646 N N . THR A 1 89 ? -14.883 -8.685 15.319 1.00 85.38 89 THR A N 1
ATOM 647 C CA . THR A 1 89 ? -15.947 -9.557 15.820 1.00 85.38 89 THR A CA 1
ATOM 648 C C . THR A 1 89 ? -16.377 -9.112 17.216 1.00 85.38 89 THR A C 1
ATOM 650 O O . THR A 1 89 ? -15.698 -8.311 17.859 1.00 85.38 89 THR A O 1
ATOM 653 N N . GLY A 1 90 ? -17.492 -9.657 17.706 1.00 82.31 90 GLY A N 1
ATOM 654 C CA . GLY A 1 90 ? -18.025 -9.339 19.036 1.00 82.31 90 GLY A CA 1
ATOM 655 C C . GLY A 1 90 ? -19.132 -8.285 19.038 1.00 82.31 90 GLY A C 1
ATOM 656 O O . GLY A 1 90 ? -19.658 -7.988 20.102 1.00 82.31 90 GLY A O 1
ATOM 657 N N . LEU A 1 91 ? -19.527 -7.769 17.866 1.00 83.81 91 LEU A N 1
ATOM 658 C CA . LEU A 1 91 ? -20.705 -6.915 17.706 1.00 83.81 91 LEU A CA 1
ATOM 659 C C . LEU A 1 91 ? -21.778 -7.633 16.874 1.00 83.81 91 LEU A C 1
ATOM 661 O O . LEU A 1 91 ? -21.571 -7.861 15.680 1.00 83.81 91 LEU A O 1
ATOM 665 N N . PRO A 1 92 ? -22.909 -8.016 17.479 1.00 78.06 92 PRO A N 1
ATOM 666 C CA . PRO A 1 92 ? -24.006 -8.630 16.736 1.00 78.06 92 PRO A CA 1
ATOM 667 C C . PRO A 1 92 ? -24.815 -7.585 15.957 1.00 78.06 92 PRO A C 1
ATOM 669 O O . PRO A 1 92 ? -24.765 -6.392 16.243 1.00 78.06 92 PRO A O 1
ATOM 672 N N . ASN A 1 93 ? -25.561 -8.038 14.951 1.00 72.75 93 ASN A N 1
ATOM 673 C CA . ASN A 1 93 ? -26.313 -7.184 14.022 1.00 72.75 93 ASN A CA 1
ATOM 674 C C . ASN A 1 93 ? -27.484 -6.417 14.667 1.00 72.75 93 ASN A C 1
ATOM 676 O O . ASN A 1 93 ? -27.896 -5.387 14.140 1.00 72.75 93 ASN A O 1
ATOM 680 N N . ALA A 1 94 ? -28.016 -6.908 15.785 1.00 75.56 94 ALA A N 1
ATOM 681 C CA . ALA A 1 94 ? -29.041 -6.247 16.580 1.00 75.56 94 ALA A CA 1
ATOM 682 C C . ALA A 1 94 ? -28.792 -6.518 18.065 1.00 75.56 94 ALA A C 1
ATOM 684 O O . ALA A 1 94 ? -28.558 -7.666 18.443 1.00 75.56 94 ALA A O 1
ATOM 685 N N . TYR A 1 95 ? -28.859 -5.476 18.898 1.00 78.06 95 TYR A N 1
ATOM 686 C CA . TYR A 1 95 ? -28.611 -5.561 20.339 1.00 78.06 95 TYR A CA 1
ATOM 687 C C . TYR A 1 95 ? -29.595 -4.711 21.146 1.00 78.06 95 TYR A C 1
ATOM 689 O O . TYR A 1 95 ? -30.096 -3.694 20.667 1.00 78.06 95 TYR A O 1
ATOM 697 N N . CYS A 1 96 ? -29.862 -5.123 22.387 1.00 82.69 96 CYS A N 1
ATOM 698 C CA . CYS A 1 96 ? -30.700 -4.362 23.311 1.00 82.69 96 CYS A CA 1
ATOM 699 C C . CYS A 1 96 ? -29.906 -3.202 23.922 1.00 82.69 96 CYS A C 1
ATOM 701 O O . CYS A 1 96 ? -28.786 -3.399 24.386 1.00 82.69 96 CYS A O 1
ATOM 703 N N . VAL A 1 97 ? -30.522 -2.021 24.022 1.00 82.50 97 VAL A N 1
ATOM 704 C CA . VAL A 1 97 ? -29.897 -0.822 24.620 1.00 82.50 97 VAL A CA 1
ATOM 705 C C . VAL A 1 97 ? -29.506 -1.008 26.094 1.00 82.50 97 VAL A C 1
ATOM 707 O O . VAL A 1 97 ? -28.636 -0.314 26.592 1.00 82.50 97 VAL A O 1
ATOM 710 N N . GLN A 1 98 ? -30.125 -1.963 26.793 1.00 84.56 98 GLN A N 1
ATOM 711 C CA . GLN A 1 98 ? -29.839 -2.290 28.198 1.00 84.56 98 GLN A CA 1
ATOM 712 C C . GLN A 1 98 ? -28.931 -3.520 28.361 1.00 84.56 98 GLN A C 1
ATOM 714 O O . GLN A 1 98 ? -28.772 -4.023 29.472 1.00 84.56 98 GLN A O 1
ATOM 719 N N . ALA A 1 99 ? -28.389 -4.064 27.268 1.00 84.44 99 ALA A N 1
ATOM 720 C CA . ALA A 1 99 ? -27.482 -5.199 27.355 1.00 84.44 99 ALA A CA 1
ATOM 721 C C . ALA A 1 99 ? -26.142 -4.786 27.980 1.00 84.44 99 ALA A C 1
ATOM 723 O O . ALA A 1 99 ? -25.730 -3.629 27.902 1.00 84.44 99 ALA A O 1
ATOM 724 N N . ALA A 1 100 ? -25.454 -5.756 28.584 1.00 88.25 100 ALA A N 1
ATOM 725 C CA . ALA A 1 100 ? -24.124 -5.533 29.134 1.00 88.25 100 ALA A CA 1
ATOM 726 C C . ALA A 1 100 ? -23.123 -5.113 28.032 1.00 88.25 100 ALA A C 1
ATOM 728 O O . ALA A 1 100 ? -23.284 -5.539 26.882 1.00 88.25 100 ALA A O 1
ATOM 729 N N . PRO A 1 101 ? -22.078 -4.333 28.372 1.00 89.19 101 PRO A N 1
ATOM 730 C CA . PRO A 1 101 ? -21.040 -3.956 27.420 1.00 89.19 101 PRO A CA 1
ATOM 731 C C . PRO A 1 101 ? -20.326 -5.173 26.814 1.00 89.19 101 PRO A C 1
ATOM 733 O O . PRO A 1 101 ? -20.092 -6.176 27.490 1.00 89.19 101 PRO A O 1
ATOM 736 N N . LEU A 1 102 ? -19.958 -5.071 25.538 1.00 89.00 102 LEU A N 1
ATOM 737 C CA . LEU A 1 102 ? -19.338 -6.136 24.754 1.00 89.00 102 LEU A CA 1
ATOM 738 C C . LEU A 1 102 ? -17.899 -5.793 24.413 1.00 89.00 102 LEU A C 1
ATOM 740 O O . LEU A 1 102 ? -17.613 -4.696 23.943 1.00 89.00 102 LEU A O 1
ATOM 744 N N . THR A 1 103 ? -17.003 -6.760 24.551 1.00 90.38 103 THR A N 1
ATOM 745 C CA . THR A 1 103 ? -15.622 -6.601 24.099 1.00 90.38 103 THR A CA 1
ATOM 746 C C . THR A 1 103 ? -15.507 -6.942 22.615 1.00 90.38 103 THR A C 1
ATOM 748 O O . THR A 1 103 ? -15.797 -8.061 22.190 1.00 90.38 103 THR A O 1
ATOM 751 N N . LEU A 1 104 ? -15.040 -5.981 21.826 1.00 89.25 104 LEU A N 1
ATOM 752 C CA . LEU A 1 104 ? -14.736 -6.129 20.411 1.00 89.25 104 LEU A CA 1
ATOM 753 C C . LEU A 1 104 ? -13.328 -6.691 20.226 1.00 89.25 104 LEU A C 1
ATOM 755 O O . LEU A 1 104 ? -12.377 -6.300 20.904 1.00 89.25 104 LEU A O 1
ATOM 759 N N . THR A 1 105 ? -13.185 -7.600 19.265 1.00 87.94 105 THR A N 1
ATOM 760 C CA . THR A 1 105 ? -11.886 -8.166 18.890 1.00 87.94 105 THR A CA 1
ATOM 761 C C . THR A 1 105 ? -11.562 -7.774 17.460 1.00 87.94 105 THR A C 1
ATOM 763 O O . THR A 1 105 ? -12.284 -8.142 16.536 1.00 87.94 105 THR A O 1
ATOM 766 N N . GLY A 1 106 ? -10.491 -7.001 17.286 1.00 85.94 106 GLY A N 1
ATOM 767 C CA . GLY A 1 106 ? -10.008 -6.574 15.978 1.00 85.94 106 GLY A CA 1
ATOM 768 C C . GLY A 1 106 ? -9.168 -7.649 15.300 1.00 85.94 106 GLY A C 1
ATOM 769 O O . GLY A 1 106 ? -8.406 -8.360 15.954 1.00 85.94 106 GLY A O 1
ATOM 770 N N . ASN A 1 107 ? -9.282 -7.733 13.981 1.00 81.12 107 ASN A N 1
ATOM 771 C CA . ASN A 1 107 ? -8.428 -8.533 13.122 1.00 81.12 107 ASN A CA 1
ATOM 772 C C . ASN A 1 107 ? -7.934 -7.665 11.950 1.00 81.12 107 ASN A C 1
ATOM 774 O O . ASN A 1 107 ? -8.744 -7.309 11.088 1.00 81.12 107 ASN A O 1
ATOM 778 N N . PRO A 1 108 ? -6.637 -7.318 11.896 1.00 77.69 108 PRO A N 1
ATOM 779 C CA . PRO A 1 108 ? -5.568 -7.736 12.813 1.00 77.69 108 PRO A CA 1
ATOM 780 C C . PRO A 1 108 ? -5.693 -7.132 14.227 1.00 77.69 108 PRO A C 1
ATOM 782 O O . PRO A 1 108 ? -6.337 -6.101 14.426 1.00 77.69 108 PRO A O 1
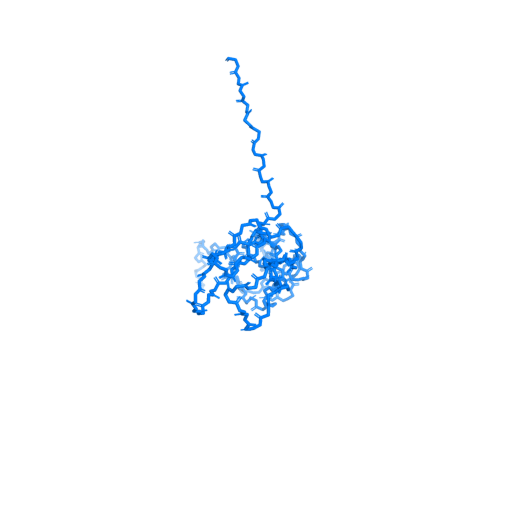ATOM 785 N N . ALA A 1 109 ? -5.081 -7.789 15.219 1.00 82.12 109 ALA A N 1
ATOM 786 C CA . ALA A 1 109 ? -5.065 -7.310 16.603 1.00 82.12 109 ALA A CA 1
ATOM 787 C C . ALA A 1 109 ? -4.290 -5.983 16.736 1.00 82.12 109 ALA A C 1
ATOM 789 O O . ALA A 1 109 ? -3.372 -5.708 15.965 1.00 82.12 109 ALA A O 1
ATOM 790 N N . GLY A 1 110 ? -4.645 -5.168 17.735 1.00 77.88 110 GLY A N 1
ATOM 791 C CA . GLY A 1 110 ? -4.014 -3.860 17.976 1.00 77.88 110 GLY A CA 1
ATOM 792 C C . GLY A 1 110 ? -4.672 -2.683 17.246 1.00 77.88 110 GLY A C 1
ATOM 793 O O . GLY A 1 110 ? -4.113 -1.589 17.223 1.00 77.88 110 GLY A O 1
ATOM 794 N N . GLY A 1 111 ? -5.851 -2.894 16.655 1.00 82.75 111 GLY A N 1
ATOM 795 C CA . GLY A 1 111 ? -6.6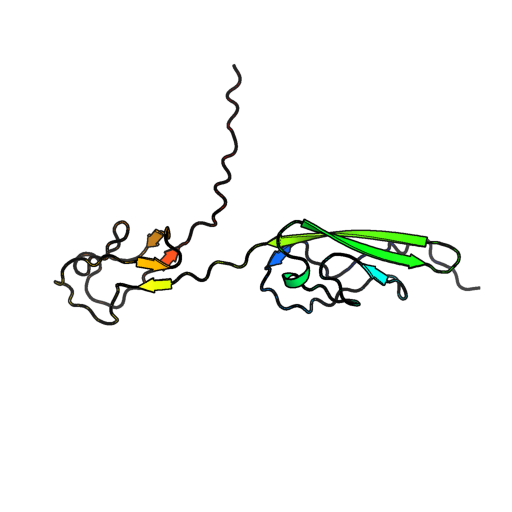85 -1.812 16.140 1.00 82.75 111 GLY A CA 1
ATOM 796 C C . GLY A 1 111 ? -7.290 -0.941 17.239 1.00 82.75 111 GLY A C 1
ATOM 797 O O . GLY A 1 111 ? -7.541 -1.412 18.346 1.00 82.75 111 GLY A O 1
ATOM 798 N N . VAL A 1 112 ? -7.559 0.319 16.905 1.00 87.38 112 VAL A N 1
ATOM 799 C CA . VAL A 1 112 ? -8.295 1.268 17.746 1.00 87.38 112 VAL A CA 1
ATOM 800 C C . VAL A 1 112 ? -9.731 1.347 17.246 1.00 87.38 112 VAL A C 1
ATOM 802 O O . VAL A 1 112 ? -9.964 1.653 16.073 1.00 87.38 112 VAL A O 1
ATOM 805 N N . PHE A 1 113 ? -10.688 1.070 18.128 1.00 90.06 113 PHE A N 1
ATOM 806 C CA . PHE A 1 113 ? -12.109 1.209 17.828 1.00 90.06 113 PHE A CA 1
ATOM 807 C C . PHE A 1 113 ? -12.575 2.653 18.022 1.00 90.06 113 PHE A C 1
ATOM 809 O O . PHE A 1 113 ? -12.129 3.353 18.929 1.00 90.06 113 PHE A O 1
ATOM 816 N N . SER A 1 114 ? -13.493 3.098 17.170 1.00 87.56 114 SER A N 1
ATOM 817 C CA . SER A 1 114 ? -14.116 4.416 17.253 1.00 87.56 114 SER A CA 1
ATOM 818 C C . SER A 1 114 ? -15.584 4.340 16.847 1.00 87.56 114 SER A C 1
ATOM 820 O O . SER A 1 114 ? -15.939 3.621 15.913 1.00 87.56 114 SER A O 1
ATOM 822 N N . GLY A 1 115 ? -16.437 5.079 17.552 1.00 88.69 115 GLY A N 1
ATOM 823 C CA . GLY A 1 115 ? -17.870 5.157 17.286 1.00 88.69 115 GLY A CA 1
ATOM 824 C C . GLY A 1 115 ? -18.689 5.381 18.562 1.00 88.69 115 GLY A C 1
ATOM 825 O O . GLY A 1 115 ? -18.123 5.417 19.659 1.00 88.69 115 GLY A O 1
ATOM 826 N N . PRO A 1 116 ? -20.017 5.542 18.435 1.00 88.62 116 PRO A N 1
ATOM 827 C CA . PRO A 1 116 ? -20.919 5.682 19.577 1.00 88.62 116 PRO A CA 1
ATOM 828 C C . PRO A 1 116 ? -20.800 4.499 20.544 1.00 88.62 116 PRO A C 1
ATOM 830 O O . PRO A 1 116 ? -20.750 3.350 20.115 1.00 88.62 116 PRO A O 1
ATOM 833 N N . GLY A 1 117 ? -20.739 4.780 21.847 1.00 89.88 117 GLY A N 1
ATOM 834 C CA . GLY A 1 117 ? -20.638 3.755 22.893 1.00 89.88 117 GLY A CA 1
ATOM 835 C C . GLY A 1 117 ? -19.297 3.019 22.979 1.00 89.88 117 GLY A C 1
ATOM 836 O O . GLY A 1 117 ? -19.189 2.078 23.755 1.00 89.88 117 GLY A O 1
ATOM 837 N N . ILE A 1 118 ? -18.265 3.411 22.225 1.00 92.94 118 ILE A N 1
ATOM 838 C CA . ILE A 1 118 ? -16.945 2.770 22.300 1.00 92.94 118 ILE A CA 1
ATOM 839 C C . ILE A 1 118 ? -16.081 3.399 23.397 1.00 92.94 118 ILE A C 1
ATOM 841 O O . ILE A 1 118 ? -15.836 4.604 23.397 1.00 92.94 118 ILE A O 1
ATOM 845 N N . SER A 1 119 ? -15.543 2.559 24.280 1.00 93.44 119 SER A N 1
ATOM 846 C CA . SER A 1 119 ? -14.488 2.901 25.236 1.00 93.44 119 SER A CA 1
ATOM 847 C C . SER A 1 119 ? -13.401 1.825 25.202 1.00 93.44 119 SER A C 1
ATOM 849 O O . SER A 1 119 ? -13.625 0.674 25.583 1.00 93.44 119 SER A O 1
ATOM 851 N N . GLY A 1 120 ? -12.219 2.176 24.687 1.00 89.44 120 GLY A N 1
ATOM 852 C CA . GLY A 1 120 ? -11.155 1.208 24.413 1.00 89.44 120 GLY A CA 1
ATOM 853 C C . GLY A 1 120 ? -11.598 0.167 23.379 1.00 89.44 120 GLY A C 1
ATOM 854 O O . GLY A 1 120 ? -11.906 0.516 22.243 1.00 89.44 120 GLY A O 1
ATOM 855 N N . ASN A 1 121 ? -11.656 -1.102 23.790 1.00 90.25 121 ASN A N 1
ATOM 856 C CA . ASN A 1 121 ? -12.166 -2.206 22.967 1.00 90.25 121 ASN A CA 1
ATOM 857 C C . ASN A 1 121 ? -13.585 -2.626 23.364 1.00 90.25 121 ASN A C 1
ATOM 859 O O . ASN A 1 121 ? -14.045 -3.679 22.938 1.00 90.25 121 ASN A O 1
ATOM 863 N N . THR A 1 122 ? -14.272 -1.847 24.195 1.00 91.31 122 THR A N 1
ATOM 864 C CA . THR A 1 122 ? -15.590 -2.203 24.716 1.00 91.31 122 THR A CA 1
ATOM 865 C C . THR A 1 122 ? -16.659 -1.328 24.080 1.00 91.31 122 THR A C 1
ATOM 867 O O . THR A 1 122 ? -16.534 -0.106 24.070 1.00 91.31 122 THR A O 1
ATOM 870 N N . PHE A 1 123 ? -17.714 -1.952 23.567 1.00 92.00 123 PHE A N 1
ATOM 871 C CA . PHE A 1 123 ? -18.934 -1.302 23.110 1.00 92.00 123 PHE A CA 1
ATOM 872 C C . PHE A 1 123 ? -20.002 -1.368 24.201 1.00 92.00 123 PHE A C 1
ATOM 874 O O . PHE A 1 123 ? -20.389 -2.455 24.625 1.00 92.00 123 PHE A O 1
ATOM 881 N N . ASP A 1 124 ? -20.492 -0.214 24.632 1.00 91.38 124 ASP A N 1
ATOM 882 C CA . ASP A 1 124 ? -21.607 -0.059 25.558 1.00 91.38 124 ASP A CA 1
ATOM 883 C C . ASP A 1 124 ? -22.873 0.383 24.788 1.00 91.38 124 ASP A C 1
ATOM 885 O O . ASP A 1 124 ? -22.956 1.535 24.338 1.00 91.38 124 ASP A O 1
ATOM 889 N N . PRO A 1 125 ? -23.878 -0.506 24.638 1.00 86.44 125 PRO A N 1
ATOM 890 C CA . PRO A 1 125 ? -25.135 -0.189 23.965 1.00 86.44 125 PRO A CA 1
ATOM 891 C C . PRO A 1 125 ? -25.917 0.950 24.630 1.00 86.44 125 PRO A C 1
ATOM 893 O O . PRO A 1 125 ? -26.586 1.712 23.930 1.00 86.44 125 PRO A O 1
ATOM 896 N N . ALA A 1 126 ? -25.833 1.089 25.957 1.00 89.12 126 ALA A N 1
ATOM 897 C CA . ALA A 1 126 ? -26.549 2.131 26.688 1.00 89.12 126 ALA A CA 1
ATOM 898 C C . ALA A 1 126 ? -25.948 3.510 26.396 1.00 89.12 126 ALA A C 1
ATOM 900 O O . ALA A 1 126 ? -26.683 4.482 26.225 1.00 89.12 126 ALA A O 1
ATOM 901 N N . ALA A 1 127 ? -24.619 3.576 26.273 1.00 89.38 127 ALA A N 1
ATOM 902 C CA . ALA A 1 127 ? -23.904 4.788 25.888 1.00 89.38 127 ALA A CA 1
ATOM 903 C C . ALA A 1 127 ? -24.064 5.129 24.395 1.00 89.38 127 ALA A C 1
ATOM 905 O O . ALA A 1 127 ? -24.056 6.305 24.033 1.00 89.38 127 ALA A O 1
ATOM 906 N N . ALA A 1 128 ? -24.219 4.127 23.522 1.00 87.62 128 ALA A N 1
ATOM 907 C CA . ALA A 1 128 ? -24.522 4.348 22.107 1.00 87.62 128 ALA A CA 1
ATOM 908 C C . ALA A 1 128 ? -25.957 4.869 21.897 1.00 87.62 128 ALA A C 1
ATOM 910 O O . ALA A 1 128 ? -26.195 5.720 21.040 1.00 87.62 128 ALA A O 1
ATOM 911 N N . GLY A 1 129 ? -26.912 4.384 22.696 1.00 85.00 129 GLY A N 1
ATOM 912 C CA . GLY A 1 129 ? -28.324 4.746 22.602 1.00 85.00 129 GLY A CA 1
ATOM 913 C C . GLY A 1 129 ? -29.059 4.041 21.456 1.00 85.00 129 GLY A C 1
ATOM 914 O O . GLY A 1 129 ? -28.489 3.256 20.697 1.00 85.00 129 GLY A O 1
ATOM 915 N N . LEU A 1 130 ? -30.360 4.313 21.329 1.00 82.75 130 LEU A N 1
ATOM 916 C CA . LEU A 1 130 ? -31.201 3.714 20.289 1.00 82.75 130 LEU A CA 1
ATOM 917 C C . LEU A 1 130 ? -30.817 4.228 18.896 1.00 82.75 130 LEU A C 1
ATOM 919 O O . LEU A 1 130 ? -30.632 5.426 18.700 1.00 82.75 130 LEU A O 1
ATOM 923 N N . GLY A 1 131 ? -30.766 3.326 17.919 1.00 82.56 131 GLY A N 1
ATOM 924 C CA . GLY A 1 131 ? -30.500 3.668 16.524 1.00 82.56 131 GLY A CA 1
ATOM 925 C C . GLY A 1 131 ? -29.505 2.723 15.865 1.00 82.56 131 GLY A C 1
ATOM 926 O O . GLY A 1 131 ? -29.039 1.756 16.462 1.00 82.56 131 GLY A O 1
ATOM 927 N N . THR A 1 132 ? -29.207 3.000 14.598 1.00 81.38 132 THR A N 1
ATOM 928 C CA . THR A 1 132 ? -28.136 2.317 13.865 1.00 81.38 132 THR A CA 1
ATOM 929 C C . THR A 1 132 ? -26.855 3.122 14.018 1.00 81.38 132 THR A C 1
ATOM 931 O O . THR A 1 132 ? -26.822 4.292 13.641 1.00 81.38 132 THR A O 1
ATOM 934 N N . HIS A 1 133 ? -25.807 2.492 14.548 1.00 82.44 133 HIS A N 1
ATOM 935 C CA . HIS A 1 133 ? -24.510 3.127 14.780 1.00 82.44 133 HIS A CA 1
ATOM 936 C C . HIS A 1 133 ? -23.432 2.482 13.923 1.00 82.44 133 HIS A C 1
ATOM 938 O O . HIS A 1 133 ? -23.377 1.261 13.786 1.00 82.44 133 HIS A O 1
ATOM 944 N N . THR A 1 134 ? -22.546 3.311 13.382 1.00 83.62 134 THR A N 1
ATOM 945 C CA . THR A 1 134 ? -21.379 2.847 12.631 1.00 83.62 134 THR A CA 1
ATOM 946 C C . THR A 1 134 ? -20.172 2.808 13.557 1.00 83.62 134 THR A C 1
ATOM 948 O O . THR A 1 134 ? -19.785 3.838 14.109 1.00 83.62 134 THR A O 1
ATOM 951 N N . ILE A 1 135 ? -19.565 1.629 13.699 1.00 84.88 135 ILE A N 1
ATOM 952 C CA . ILE A 1 135 ? -18.313 1.433 14.436 1.00 84.88 135 ILE A CA 1
ATOM 953 C C . ILE A 1 135 ? -17.177 1.220 13.439 1.00 84.88 135 ILE A C 1
ATOM 955 O O . ILE A 1 135 ? -17.281 0.418 12.511 1.00 84.88 135 ILE A O 1
ATOM 959 N N . LEU A 1 136 ? -16.086 1.948 13.644 1.00 81.25 136 LEU A N 1
ATOM 960 C CA . LEU A 1 136 ? -14.881 1.901 12.831 1.00 81.25 136 LEU A CA 1
ATOM 961 C C . LEU A 1 136 ? -13.749 1.256 13.628 1.00 81.25 136 LEU A C 1
ATOM 963 O O . LEU A 1 136 ? -13.606 1.491 14.826 1.00 81.25 136 LEU A O 1
ATOM 967 N N . ILE A 1 137 ? -12.910 0.485 12.942 1.00 83.94 137 ILE A N 1
ATOM 968 C CA . ILE A 1 137 ? -11.626 0.014 13.460 1.00 83.94 137 ILE A CA 1
ATOM 969 C C . ILE A 1 137 ? -10.505 0.606 12.606 1.00 83.94 137 ILE A C 1
ATOM 971 O O . ILE A 1 137 ? -10.513 0.494 11.380 1.00 83.94 137 ILE A O 1
ATOM 975 N N . LEU A 1 138 ? -9.532 1.242 13.255 1.00 81.00 138 LEU A N 1
ATOM 976 C CA . LEU A 1 138 ? -8.331 1.769 12.617 1.00 81.00 138 LEU A CA 1
ATOM 977 C C . LEU A 1 138 ? -7.130 0.952 13.074 1.00 81.00 138 LEU A C 1
ATOM 979 O O . LEU A 1 138 ? -6.782 0.957 14.253 1.00 81.00 138 LEU A O 1
ATOM 983 N N . ILE A 1 139 ? -6.473 0.267 12.141 1.00 78.94 139 ILE A N 1
ATOM 984 C CA . ILE A 1 139 ? -5.176 -0.354 12.408 1.00 78.94 139 ILE A CA 1
ATOM 985 C C . ILE A 1 139 ? -4.118 0.724 12.169 1.00 78.94 139 ILE A C 1
ATOM 987 O O . ILE A 1 139 ? -3.954 1.148 11.017 1.00 78.94 139 ILE A O 1
ATOM 991 N N . PRO A 1 140 ? -3.413 1.216 13.205 1.00 67.94 140 PRO A N 1
ATOM 992 C CA . PRO A 1 140 ? -2.296 2.113 12.975 1.00 67.94 140 PRO A CA 1
ATOM 993 C C . PRO A 1 140 ? -1.302 1.397 12.062 1.00 67.94 140 PRO A C 1
ATOM 995 O O . PRO A 1 140 ? -0.929 0.248 12.308 1.00 67.94 140 PRO A O 1
ATOM 998 N N . LYS A 1 141 ? -0.903 2.062 10.968 1.00 57.16 141 LYS A N 1
ATOM 999 C CA . LYS A 1 141 ? 0.182 1.566 10.116 1.00 57.16 141 LYS A CA 1
ATOM 1000 C C . LYS A 1 141 ? 1.345 1.265 11.053 1.00 57.16 141 LYS A C 1
ATOM 1002 O O . LYS A 1 141 ? 1.732 2.142 11.818 1.00 57.16 141 LYS A O 1
ATOM 1007 N N . THR A 1 142 ? 1.889 0.055 11.000 1.00 52.50 142 THR A N 1
ATOM 1008 C CA . THR A 1 142 ? 2.926 -0.457 11.916 1.00 52.50 142 THR A CA 1
ATOM 1009 C C . THR A 1 142 ? 4.221 0.376 11.925 1.00 52.50 142 THR A C 1
ATOM 1011 O O . THR A 1 142 ? 5.189 0.029 12.592 1.00 52.50 142 THR A O 1
ATOM 1014 N N . THR A 1 143 ? 4.277 1.496 11.209 1.00 45.56 143 THR A N 1
ATOM 1015 C CA . THR A 1 143 ? 5.389 2.432 11.238 1.00 45.56 143 THR A CA 1
ATOM 1016 C C . THR A 1 143 ? 5.216 3.437 12.377 1.00 45.56 143 THR A C 1
ATOM 1018 O O . THR A 1 143 ? 4.776 4.568 12.176 1.00 45.56 143 THR A O 1
ATOM 1021 N N . VAL A 1 144 ? 5.633 3.050 13.583 1.00 38.94 144 VAL A N 1
ATOM 1022 C CA . VAL A 1 144 ? 6.024 4.031 14.604 1.00 38.94 144 VAL A CA 1
ATOM 1023 C C . VAL A 1 144 ? 7.342 4.656 14.131 1.00 38.94 144 VAL A C 1
ATOM 1025 O O . VAL A 1 144 ? 8.423 4.141 14.400 1.00 38.94 144 VAL A O 1
ATOM 1028 N N . GLN A 1 145 ? 7.273 5.737 13.350 1.00 32.47 145 GLN A N 1
ATOM 1029 C CA . GLN A 1 145 ? 8.436 6.594 13.104 1.00 32.47 145 GLN A CA 1
ATOM 1030 C C . GLN A 1 145 ? 8.736 7.362 14.399 1.00 32.47 145 GLN A C 1
ATOM 1032 O O . GLN A 1 145 ? 8.224 8.455 14.622 1.00 32.47 145 GLN A O 1
ATOM 1037 N N . VAL A 1 146 ? 9.553 6.774 15.273 1.00 36.81 146 VAL A N 1
ATOM 1038 C CA . VAL A 1 146 ? 10.212 7.502 16.364 1.00 36.81 146 VAL A CA 1
ATOM 1039 C C . VAL A 1 146 ? 11.383 8.278 15.764 1.00 36.81 146 VAL A C 1
ATOM 1041 O O . VAL A 1 146 ? 12.457 7.725 15.541 1.00 36.81 146 VAL A O 1
ATOM 1044 N N . LEU A 1 147 ? 11.171 9.561 15.459 1.00 34.16 147 LEU A N 1
ATOM 1045 C CA . LEU A 1 147 ? 12.275 10.483 15.191 1.00 34.16 147 LEU A CA 1
ATOM 1046 C C . LEU A 1 147 ? 12.976 10.776 16.528 1.00 34.16 147 LEU A C 1
ATOM 1048 O O . LEU A 1 147 ? 12.317 11.264 17.449 1.00 34.16 147 LEU A O 1
ATOM 1052 N N . PRO A 1 148 ? 14.281 10.495 16.682 1.00 33.78 148 PRO A N 1
ATOM 1053 C CA . PRO A 1 148 ? 14.992 10.881 17.890 1.00 33.78 148 PRO A CA 1
ATOM 1054 C C . PRO A 1 148 ? 15.070 12.411 17.971 1.00 33.78 148 PRO A C 1
ATOM 1056 O O . P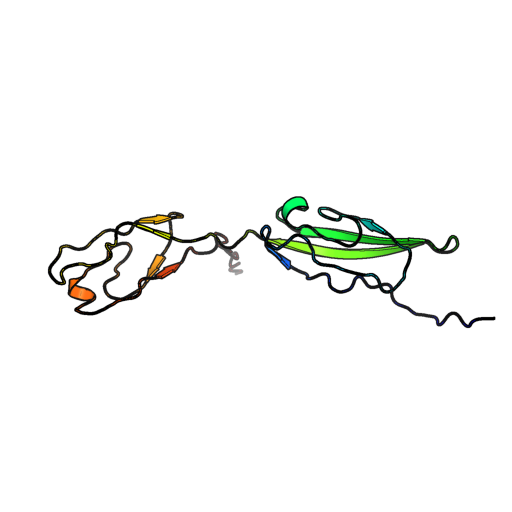RO A 1 148 ? 15.673 13.057 17.114 1.00 33.78 148 PRO A O 1
ATOM 1059 N N . ALA A 1 149 ? 14.488 13.000 19.018 1.00 31.77 149 ALA A N 1
ATOM 1060 C CA . ALA A 1 149 ? 14.748 14.389 19.372 1.00 31.77 149 ALA A CA 1
ATOM 1061 C C . ALA A 1 149 ? 16.145 14.465 20.004 1.00 31.77 149 ALA A C 1
ATOM 1063 O O . ALA A 1 149 ? 16.352 14.035 21.139 1.00 31.77 149 ALA A O 1
ATOM 1064 N N . LYS A 1 150 ? 17.128 14.986 19.263 1.00 33.28 150 LYS A N 1
ATOM 1065 C CA . LYS A 1 150 ? 18.388 15.422 19.869 1.00 33.28 150 LYS A CA 1
ATOM 1066 C C . LYS A 1 150 ? 18.103 16.702 20.650 1.00 33.28 150 LYS A C 1
ATOM 1068 O O . LYS A 1 150 ? 17.911 17.750 20.045 1.00 33.28 150 LYS A O 1
ATOM 1073 N N . ILE A 1 151 ? 18.086 16.613 21.975 1.00 40.16 151 ILE A N 1
ATOM 1074 C CA . ILE A 1 151 ? 18.273 17.784 22.833 1.00 40.16 151 ILE A CA 1
ATOM 1075 C C . ILE A 1 151 ? 19.788 17.975 22.930 1.00 40.16 151 ILE A C 1
ATOM 1077 O O . ILE A 1 151 ? 20.480 17.164 23.543 1.00 40.16 151 ILE A O 1
ATOM 1081 N N . SER A 1 152 ? 20.314 18.974 22.225 1.00 47.41 152 SER A N 1
ATOM 1082 C CA . SER A 1 152 ? 21.686 19.451 22.415 1.00 47.41 152 SER A CA 1
ATOM 1083 C C . SER A 1 152 ? 21.711 20.520 23.506 1.00 47.41 152 SER A C 1
ATOM 1085 O O . SER A 1 152 ? 20.727 21.244 23.656 1.00 47.41 152 SER A O 1
ATOM 1087 N N . TRP A 1 153 ? 22.824 20.571 24.244 1.00 52.00 153 TRP A N 1
ATOM 1088 C CA . TRP A 1 153 ? 23.099 21.516 25.333 1.00 52.00 153 TRP A CA 1
ATOM 1089 C C . TRP A 1 153 ? 22.969 22.982 24.922 1.00 52.00 153 TRP A C 1
ATOM 1091 O O . TRP A 1 153 ? 23.332 23.295 23.763 1.00 52.00 153 TRP A O 1
#

Sequence (153 aa):
MEVRTPNQSVSIDNLAATYCISAPAFVRYWAALAGGTFSGPGVSGNNFNPSVAGLGTHIIRYTYDDGNCLTTISRSVTVVPAPLAASFTGLPNAYCVQAAPLTLTGNPAGGVFSGPGISGNTFDPAAAGLGTHTILILIPKTTVQVLPAKISW

pLDDT: mean 77.97, std 15.73, range [31.77, 93.44]

Mean predicted aligned error: 12.35 Å

Solvent-accessib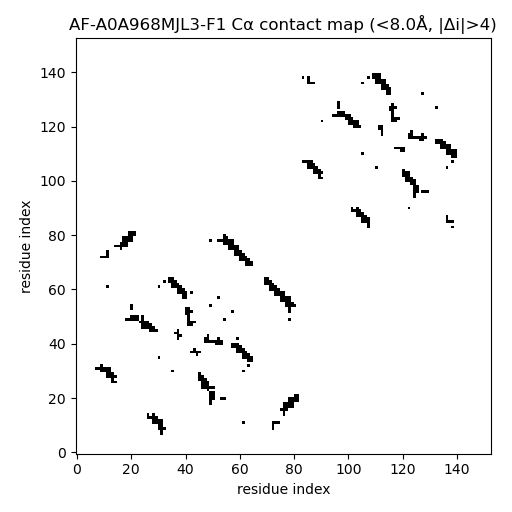le surface area (backbone atoms only — not comparable to full-atom values): 9445 Å² total; per-residue (Å²): 135,82,82,78,73,85,81,77,72,79,44,78,43,78,67,62,60,65,44,38,34,77,46,77,54,73,45,72,39,52,51,78,57,87,86,48,48,61,44,44,74,28,50,54,75,58,26,43,21,36,59,69,43,38,80,45,79,45,60,39,34,40,41,35,67,80,89,83,54,81,46,74,49,75,47,67,33,33,21,38,77,55,83,78,76,70,48,74,46,66,76,74,97,76,79,57,47,84,44,79,68,32,63,48,47,47,39,59,74,83,40,48,57,44,44,75,25,52,55,69,54,31,38,28,36,58,72,44,46,90,77,91,79,73,74,46,72,46,67,71,70,89,74,79,80,78,75,84,82,81,83,75,135

Foldseek 3Di:
DDDPDPDPDWDWPQADQEDELPPDFARQIDISDPDKAKDWFQDDGRTRRSVRSDAAKIKIKIWDDPVVDIDMDIDIHGYDYDPPDKDKDFDDPDDDLPDDKTFIAMVVGPWAKDWFQDDGRIRRSVRNDDDDIDMDTHDPDPDPPPDDDDPDD

Radius of gyration: 25.97 Å; Cα contacts (8 Å, |Δi|>4): 272; chains: 1; bounding box: 58×32×74 Å